Protein AF-A0A950MDH4-F1 (afdb_monomer_lite)

Sequence (139 aa):
MAALRAEAVTVPALELERLRNRQVLFFLDTISQYVDRQPELRDLPLHDDVAVMAQEFGIAPSDALGALRMALTGRADGPPLELLFPLLGHDRIMMRIGAINSHILHGRGLEPITYGPGGVPFETIGSTRPETAEPDEKP

pLDDT: mean 81.47, std 15.86, range [43.22, 97.44]

Foldseek 3Di:
DVVLVVVAADAPPLVLLLCLDPLSLVLLVVVLVVQVPDPALAPDPCLVVQCVSSVVSQFHSLVSQQSLCCLLHNDSDDDHVNVSDRVCDNSNSNVSSVVSSCCSVVVPPDDNDQADPPRHGRHHGDHDDPPPPDPPDDD

Radius of gyration: 16.61 Å; chains: 1; bounding box: 48×54×44 Å

Structure (mmCIF, N/CA/C/O backbone):
data_AF-A0A950MDH4-F1
#
_entry.id   AF-A0A950MDH4-F1
#
loop_
_atom_site.group_PDB
_atom_site.id
_atom_site.type_symbol
_atom_site.label_atom_id
_atom_site.label_alt_id
_atom_site.label_comp_id
_atom_site.label_asym_id
_atom_site.label_entity_id
_atom_site.label_seq_id
_atom_site.pdbx_PDB_ins_code
_atom_site.Cartn_x
_atom_site.Cartn_y
_atom_site.Cartn_z
_atom_site.occupancy
_atom_site.B_iso_or_equiv
_atom_site.auth_seq_id
_atom_site.auth_comp_id
_atom_site.auth_asym_id
_atom_site.auth_atom_id
_atom_site.pdbx_PDB_model_num
ATOM 1 N N . MET A 1 1 ? -3.797 -19.536 9.495 1.00 53.28 1 MET A N 1
ATOM 2 C CA . MET A 1 1 ? -2.696 -19.201 8.556 1.00 53.28 1 MET A CA 1
ATOM 3 C C . MET A 1 1 ? -2.951 -19.615 7.104 1.00 53.28 1 MET A C 1
ATOM 5 O O . MET A 1 1 ? -2.730 -18.781 6.240 1.00 53.28 1 MET A O 1
ATOM 9 N N . ALA A 1 2 ? -3.396 -20.843 6.792 1.00 57.94 2 ALA A N 1
ATOM 10 C CA . ALA A 1 2 ? -3.588 -21.267 5.391 1.00 57.94 2 ALA A CA 1
ATOM 11 C C . ALA A 1 2 ? -4.635 -20.430 4.619 1.00 57.94 2 ALA A C 1
ATOM 13 O O . ALA A 1 2 ? -4.390 -20.077 3.472 1.00 57.94 2 ALA A O 1
ATOM 14 N N . ALA A 1 3 ? -5.741 -20.042 5.269 1.00 61.91 3 ALA A N 1
ATOM 15 C CA . ALA A 1 3 ? -6.775 -19.193 4.666 1.00 61.91 3 ALA A CA 1
ATOM 16 C C . ALA A 1 3 ? -6.264 -17.782 4.310 1.00 61.91 3 ALA A C 1
ATOM 18 O O . ALA A 1 3 ? -6.486 -17.318 3.202 1.00 61.91 3 ALA A O 1
ATOM 19 N N . LEU A 1 4 ? -5.487 -17.149 5.198 1.00 59.88 4 LEU A N 1
ATOM 20 C CA . LEU A 1 4 ? -4.887 -15.829 4.949 1.00 59.88 4 LEU A CA 1
ATOM 21 C C . LEU A 1 4 ? -3.903 -15.847 3.771 1.00 59.88 4 LEU A C 1
ATOM 23 O O . LEU A 1 4 ? -3.869 -14.911 2.985 1.00 59.88 4 LEU A O 1
ATOM 27 N N . ARG A 1 5 ? -3.133 -16.929 3.593 1.00 60.38 5 ARG A N 1
ATOM 28 C CA . ARG A 1 5 ? -2.238 -17.062 2.429 1.00 60.38 5 ARG A CA 1
ATOM 29 C C . ARG A 1 5 ? -2.996 -17.185 1.107 1.00 60.38 5 ARG A C 1
ATOM 31 O O . ARG A 1 5 ? -2.481 -16.739 0.091 1.00 60.38 5 ARG A O 1
ATOM 38 N N . ALA A 1 6 ? -4.197 -17.763 1.112 1.00 60.69 6 ALA A N 1
ATOM 39 C CA . ALA A 1 6 ? -5.048 -17.815 -0.078 1.00 60.69 6 ALA A CA 1
ATOM 40 C C . ALA A 1 6 ? -5.611 -16.432 -0.461 1.00 60.69 6 ALA A C 1
ATOM 42 O O . ALA A 1 6 ? -6.007 -16.225 -1.601 1.00 60.69 6 ALA A O 1
ATOM 43 N N . GLU A 1 7 ? -5.605 -15.476 0.472 1.00 65.50 7 GLU A N 1
ATOM 44 C CA . GLU A 1 7 ? -5.995 -14.079 0.249 1.00 65.50 7 GLU A CA 1
ATOM 45 C C . GLU A 1 7 ? -4.802 -13.171 -0.101 1.00 65.50 7 GLU A C 1
ATOM 47 O O . GLU A 1 7 ? -4.940 -11.935 -0.122 1.00 65.50 7 GLU A O 1
ATOM 52 N N . ALA A 1 8 ? -3.630 -13.771 -0.344 1.00 69.38 8 ALA A N 1
ATOM 53 C CA . ALA A 1 8 ? -2.458 -13.061 -0.820 1.00 69.38 8 ALA A CA 1
ATOM 54 C C . ALA A 1 8 ? -2.792 -12.354 -2.132 1.00 69.38 8 ALA A C 1
ATOM 56 O O . ALA A 1 8 ? -3.405 -12.909 -3.047 1.00 69.38 8 ALA A O 1
ATOM 57 N N . VAL A 1 9 ? -2.394 -11.092 -2.204 1.00 80.56 9 VAL A N 1
ATOM 58 C CA . VAL A 1 9 ? -2.601 -10.295 -3.399 1.00 80.56 9 VAL A CA 1
ATOM 59 C C . VAL A 1 9 ? -1.622 -10.746 -4.479 1.00 80.56 9 VAL A C 1
ATOM 61 O O . VAL A 1 9 ? -0.439 -10.947 -4.214 1.00 80.56 9 VAL A O 1
ATOM 64 N N . THR A 1 10 ? -2.115 -10.925 -5.702 1.00 80.50 10 THR A N 1
ATOM 65 C CA . THR A 1 10 ? -1.246 -11.157 -6.859 1.00 80.50 10 THR A CA 1
ATOM 66 C C . THR A 1 10 ? -0.948 -9.810 -7.496 1.00 80.50 10 THR A C 1
ATOM 68 O O . THR A 1 10 ? -1.864 -9.136 -7.962 1.00 80.50 10 THR A O 1
ATOM 71 N N . VAL A 1 11 ? 0.324 -9.415 -7.498 1.00 80.94 11 VAL A N 1
ATOM 72 C CA . VAL A 1 11 ? 0.781 -8.171 -8.126 1.00 80.94 11 VAL A CA 1
ATOM 73 C C . VAL A 1 11 ? 1.398 -8.499 -9.486 1.00 80.94 11 VAL A C 1
ATOM 75 O O . VAL A 1 11 ? 2.219 -9.417 -9.5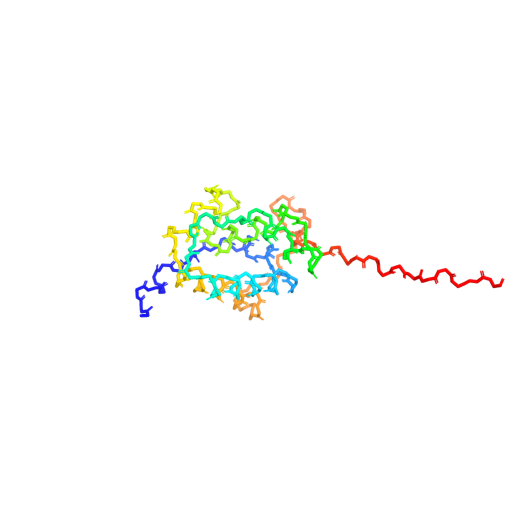61 1.00 80.94 11 VAL A O 1
ATOM 78 N N . PRO A 1 12 ? 1.026 -7.791 -10.569 1.00 82.00 12 PRO A N 1
ATOM 79 C CA . PRO A 1 12 ? 1.678 -7.960 -11.864 1.00 82.00 12 PRO A CA 1
ATOM 80 C C . PRO A 1 12 ? 3.193 -7.751 -11.753 1.00 82.00 12 PRO A C 1
ATOM 82 O O . PRO A 1 12 ? 3.637 -6.826 -11.079 1.00 82.00 12 PRO A O 1
ATOM 85 N N . ALA A 1 13 ? 3.992 -8.569 -12.445 1.00 78.94 13 ALA A N 1
ATOM 86 C CA . ALA A 1 13 ? 5.456 -8.533 -12.329 1.00 78.94 13 ALA A CA 1
ATOM 87 C C . ALA A 1 13 ? 6.055 -7.146 -12.623 1.00 78.94 13 ALA A C 1
ATOM 89 O O . ALA A 1 13 ? 6.960 -6.706 -11.924 1.00 78.94 13 ALA A O 1
ATOM 90 N N . LEU A 1 14 ? 5.504 -6.440 -13.616 1.00 78.25 14 LEU A N 1
ATOM 91 C CA . LEU A 1 14 ? 5.930 -5.085 -13.960 1.00 78.25 14 LEU A CA 1
ATOM 92 C C . LEU A 1 14 ? 5.679 -4.105 -12.806 1.00 78.25 14 LEU A C 1
ATOM 94 O O . LEU A 1 14 ? 6.550 -3.328 -12.445 1.00 78.25 14 LEU A O 1
ATOM 98 N N . GLU A 1 15 ? 4.506 -4.174 -12.185 1.00 82.06 15 GLU A N 1
ATOM 99 C CA . GLU A 1 15 ? 4.157 -3.304 -11.061 1.00 82.06 15 GLU A CA 1
ATOM 100 C C . GLU A 1 15 ? 4.974 -3.638 -9.814 1.00 82.06 15 GLU A C 1
ATOM 102 O O . GLU A 1 15 ? 5.405 -2.742 -9.095 1.00 82.06 15 GLU A O 1
ATOM 107 N N . LEU A 1 16 ? 5.273 -4.919 -9.595 1.00 81.06 16 LEU A N 1
ATOM 108 C CA . LEU A 1 16 ? 6.175 -5.336 -8.529 1.00 81.06 16 LEU A CA 1
ATOM 109 C C . LEU A 1 16 ? 7.595 -4.787 -8.740 1.00 81.06 16 LEU A C 1
ATOM 111 O O . LEU A 1 16 ? 8.228 -4.358 -7.778 1.00 81.06 16 LEU A O 1
ATOM 115 N N . GLU A 1 17 ? 8.069 -4.738 -9.987 1.00 81.25 17 GLU A N 1
ATOM 116 C CA . GLU A 1 17 ? 9.354 -4.119 -10.318 1.00 81.25 17 GLU A CA 1
ATOM 117 C C . GLU A 1 17 ? 9.328 -2.599 -10.075 1.00 81.25 17 GLU A C 1
ATOM 119 O O . GLU A 1 17 ? 10.314 -2.063 -9.578 1.00 81.25 17 GLU A O 1
ATOM 124 N N . ARG A 1 18 ? 8.203 -1.892 -10.298 1.00 82.31 18 ARG A N 1
ATOM 125 C CA . ARG A 1 18 ? 8.098 -0.452 -9.947 1.00 82.31 18 ARG A CA 1
ATOM 126 C C . ARG A 1 18 ? 8.331 -0.196 -8.460 1.00 82.31 18 ARG A C 1
ATOM 128 O O . ARG A 1 18 ? 8.901 0.834 -8.097 1.00 82.31 18 ARG A O 1
ATOM 135 N N . LEU A 1 19 ? 7.880 -1.125 -7.614 1.00 84.00 19 LEU A N 1
ATOM 136 C CA . LEU A 1 19 ? 8.025 -1.067 -6.159 1.00 84.00 19 LEU A CA 1
ATOM 137 C C . LEU A 1 19 ? 9.418 -1.485 -5.675 1.00 84.00 19 LEU A C 1
ATOM 139 O O . LEU A 1 19 ? 9.695 -1.358 -4.483 1.00 84.00 19 LEU A O 1
ATOM 143 N N . ARG A 1 20 ? 10.293 -1.994 -6.556 1.00 83.94 20 ARG A N 1
ATOM 144 C CA . ARG A 1 20 ? 11.618 -2.532 -6.217 1.00 83.94 20 ARG A CA 1
ATOM 145 C C . ARG A 1 20 ? 12.621 -1.419 -5.905 1.00 83.94 20 ARG A C 1
ATOM 147 O O . ARG A 1 20 ? 13.636 -1.233 -6.568 1.00 83.94 20 ARG A O 1
ATOM 154 N N . ASN A 1 21 ? 12.332 -0.685 -4.844 1.00 84.81 21 ASN A N 1
ATOM 155 C CA . ASN A 1 21 ? 13.101 0.435 -4.349 1.00 84.81 21 ASN A CA 1
ATOM 156 C C . ASN A 1 21 ? 13.189 0.328 -2.813 1.00 84.81 21 ASN A C 1
ATOM 158 O O . ASN A 1 21 ? 12.218 -0.003 -2.129 1.00 84.81 21 ASN A O 1
ATOM 162 N N . ARG A 1 22 ? 14.377 0.587 -2.254 1.00 87.25 22 ARG A N 1
ATOM 163 C CA . ARG A 1 22 ? 14.633 0.434 -0.814 1.00 87.25 22 ARG A CA 1
ATOM 164 C C . ARG A 1 22 ? 13.842 1.434 0.037 1.00 87.25 22 ARG A C 1
ATOM 166 O O . ARG A 1 22 ? 13.435 1.093 1.142 1.00 87.25 22 ARG A O 1
ATOM 173 N N . GLN A 1 23 ? 13.618 2.643 -0.460 1.00 90.69 23 GLN A N 1
ATOM 174 C CA . GLN A 1 23 ? 12.783 3.653 0.179 1.00 90.69 23 GLN A CA 1
ATOM 175 C C . GLN A 1 23 ? 11.324 3.201 0.230 1.00 90.69 23 GLN A C 1
ATOM 177 O O . GLN A 1 23 ? 10.700 3.322 1.278 1.00 90.69 23 GLN A O 1
ATOM 182 N N . VAL A 1 24 ? 10.807 2.600 -0.849 1.00 91.50 24 VAL A N 1
ATOM 183 C CA . VAL A 1 24 ? 9.444 2.037 -0.873 1.00 91.50 24 VAL A CA 1
ATOM 184 C C . VAL A 1 24 ? 9.297 0.913 0.152 1.00 91.50 24 VAL A C 1
ATOM 186 O O . VAL A 1 24 ? 8.305 0.875 0.873 1.00 91.50 24 VAL A O 1
ATOM 189 N N . LEU A 1 25 ? 10.301 0.043 0.281 1.00 92.25 25 LEU A N 1
ATOM 190 C CA . LEU A 1 25 ? 10.321 -0.991 1.317 1.00 92.25 25 LEU A CA 1
ATOM 191 C C . LEU A 1 25 ? 10.213 -0.400 2.727 1.00 92.25 25 LEU A C 1
ATOM 193 O O . LEU A 1 25 ? 9.394 -0.865 3.519 1.00 92.25 25 LEU A O 1
ATOM 197 N N . PHE A 1 26 ? 11.028 0.608 3.053 1.00 92.56 26 PHE A N 1
ATOM 198 C CA . PHE A 1 26 ? 10.994 1.221 4.384 1.00 92.56 26 PHE A CA 1
ATOM 199 C C . PHE A 1 26 ? 9.693 1.973 4.639 1.00 92.56 26 PHE A C 1
ATOM 201 O O . PHE A 1 26 ? 9.121 1.840 5.714 1.00 92.56 26 PHE A O 1
ATOM 208 N N . PHE A 1 27 ? 9.181 2.675 3.632 1.00 96.31 27 PHE A N 1
ATOM 209 C CA . PHE A 1 27 ? 7.874 3.312 3.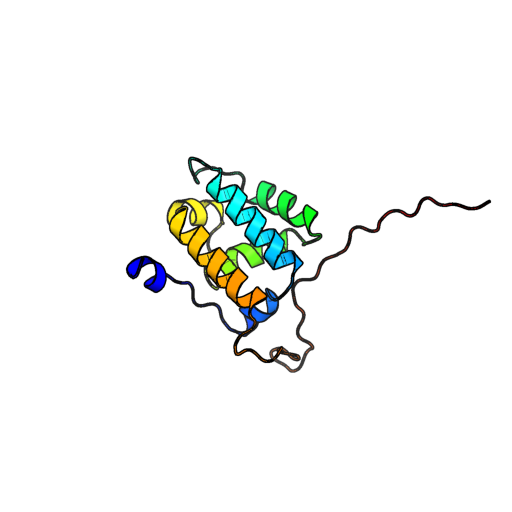696 1.00 96.31 27 PHE A CA 1
ATOM 210 C C . PHE A 1 27 ? 6.762 2.301 4.014 1.00 96.31 27 PHE A C 1
ATOM 212 O O . PHE A 1 27 ? 5.983 2.512 4.940 1.00 96.31 27 PHE A O 1
ATOM 219 N N . LEU A 1 28 ? 6.710 1.171 3.305 1.00 96.00 28 LEU A N 1
ATOM 220 C CA . LEU A 1 28 ? 5.712 0.129 3.552 1.00 96.00 28 LEU A CA 1
ATOM 221 C C . LEU A 1 28 ? 5.866 -0.516 4.943 1.00 96.00 28 LEU A C 1
ATOM 223 O O . LEU A 1 28 ? 4.866 -0.856 5.583 1.00 96.00 28 LEU A O 1
ATOM 227 N N . ASP A 1 29 ? 7.094 -0.658 5.444 1.00 95.38 29 ASP A N 1
ATOM 228 C CA . ASP A 1 29 ? 7.331 -1.097 6.824 1.00 95.38 29 ASP A CA 1
ATOM 229 C C . ASP A 1 29 ? 6.781 -0.088 7.847 1.00 95.38 29 ASP A C 1
ATOM 231 O O . ASP A 1 29 ? 6.046 -0.475 8.757 1.00 95.38 29 ASP A O 1
ATOM 235 N N . THR A 1 30 ? 7.018 1.213 7.645 1.00 97.38 30 THR A N 1
ATOM 236 C CA . THR A 1 30 ? 6.439 2.280 8.478 1.00 97.38 30 THR A CA 1
ATOM 237 C C . THR A 1 30 ? 4.910 2.248 8.463 1.00 97.38 30 THR A C 1
ATOM 239 O O . THR A 1 30 ? 4.294 2.344 9.524 1.00 97.38 30 THR A O 1
ATOM 242 N N . ILE A 1 31 ? 4.279 2.024 7.303 1.00 97.44 31 ILE A N 1
ATOM 243 C CA . ILE A 1 31 ? 2.819 1.850 7.216 1.00 97.44 31 ILE A CA 1
ATOM 244 C C . ILE A 1 31 ? 2.350 0.642 8.032 1.00 97.44 31 ILE A C 1
ATOM 246 O O . ILE A 1 31 ? 1.338 0.726 8.726 1.00 97.44 31 ILE A O 1
ATOM 250 N N . SER A 1 32 ? 3.080 -0.473 7.984 1.00 95.81 32 SER A N 1
ATOM 251 C CA . SER A 1 32 ? 2.743 -1.667 8.771 1.00 95.81 32 SER A CA 1
ATOM 252 C C . SER A 1 32 ? 2.780 -1.364 10.268 1.00 95.81 32 SER A C 1
ATOM 254 O O . SER A 1 32 ? 1.853 -1.704 10.997 1.00 95.81 32 SER A O 1
ATOM 256 N N . GLN A 1 33 ? 3.809 -0.646 10.724 1.00 96.38 33 GLN A N 1
ATOM 257 C CA . GLN A 1 33 ? 3.909 -0.204 12.114 1.00 96.38 33 GLN A CA 1
ATOM 258 C C . GLN A 1 33 ? 2.814 0.800 12.497 1.00 96.38 33 GLN A C 1
ATOM 260 O O . GLN A 1 33 ? 2.335 0.781 13.628 1.00 96.38 33 GLN A O 1
ATOM 265 N N . TYR A 1 34 ? 2.424 1.691 11.582 1.00 96.81 34 TYR A N 1
ATOM 266 C CA . TYR A 1 34 ? 1.310 2.611 11.793 1.00 96.81 34 TYR A CA 1
ATOM 267 C C . TYR A 1 34 ? 0.011 1.832 12.008 1.00 96.81 34 TYR A C 1
ATOM 269 O O . TYR A 1 34 ? -0.637 2.025 13.030 1.00 96.81 34 TYR A O 1
ATOM 277 N N . VAL A 1 35 ? -0.318 0.900 11.110 1.00 96.38 35 VAL A N 1
ATOM 278 C CA . VAL A 1 35 ? -1.526 0.061 11.188 1.00 96.38 35 VAL A CA 1
ATOM 279 C C . VAL A 1 35 ? -1.559 -0.759 12.477 1.00 96.38 35 VAL A C 1
ATOM 281 O O . VAL A 1 35 ? -2.583 -0.770 13.153 1.00 96.38 35 VAL A O 1
ATOM 284 N N . ASP A 1 36 ? -0.445 -1.388 12.853 1.00 95.38 36 ASP A N 1
ATOM 285 C CA . ASP A 1 36 ? -0.331 -2.204 14.073 1.00 95.38 36 ASP A CA 1
ATOM 286 C C . ASP A 1 36 ? -0.605 -1.404 15.361 1.00 95.38 36 ASP A C 1
ATOM 288 O O . ASP A 1 36 ? -1.146 -1.931 16.332 1.00 95.38 36 ASP A O 1
ATOM 292 N N . ARG A 1 37 ? -0.293 -0.101 15.363 1.00 96.38 37 ARG A N 1
ATOM 293 C CA . ARG A 1 37 ? -0.549 0.798 16.502 1.00 96.38 37 ARG A CA 1
ATOM 294 C C . ARG A 1 37 ? -1.988 1.303 16.575 1.00 96.38 37 ARG A C 1
ATOM 296 O O . ARG A 1 37 ? -2.367 1.846 17.614 1.00 96.38 37 ARG A O 1
ATOM 303 N N . GLN A 1 38 ? -2.779 1.164 15.512 1.00 95.12 38 GLN A N 1
ATOM 304 C CA . GLN A 1 38 ? -4.150 1.663 15.507 1.00 95.12 38 GLN A CA 1
ATOM 305 C C . GLN A 1 38 ? -5.102 0.648 16.149 1.00 95.12 38 GLN A C 1
ATOM 307 O O . GLN A 1 38 ? -5.195 -0.481 15.667 1.00 95.12 38 GLN A O 1
ATOM 312 N N . PRO A 1 39 ? -5.874 1.024 17.184 1.00 92.88 39 PRO A N 1
ATOM 313 C CA . PRO A 1 39 ? -6.901 0.143 17.740 1.00 92.88 39 PRO A CA 1
ATOM 314 C C . PRO A 1 39 ? -8.082 -0.057 16.775 1.00 92.88 39 PRO A C 1
ATOM 316 O O . PRO A 1 39 ? -8.781 -1.064 16.850 1.00 92.88 39 PRO A O 1
ATOM 319 N N . GLU A 1 40 ? -8.302 0.891 15.861 1.00 94.81 40 GLU A N 1
ATOM 320 C CA . GLU A 1 40 ? -9.353 0.862 14.850 1.00 94.81 40 GLU A CA 1
ATOM 321 C C . GLU A 1 40 ? -8.854 1.500 13.548 1.00 94.81 40 GLU A C 1
ATOM 323 O O . GLU A 1 40 ? -8.101 2.467 13.569 1.00 94.81 40 GLU A O 1
ATOM 328 N N . LEU A 1 41 ? -9.279 0.950 12.407 1.00 95.50 41 LEU A N 1
ATOM 329 C CA . LEU A 1 41 ? -8.860 1.407 11.077 1.00 95.50 41 LEU A CA 1
ATOM 330 C C . LEU A 1 41 ? -9.860 2.338 10.383 1.00 95.50 41 LEU A C 1
ATOM 332 O O . LEU A 1 41 ? -9.655 2.702 9.226 1.00 95.50 41 LEU A O 1
ATOM 336 N N . ARG A 1 42 ? -10.965 2.679 11.053 1.00 94.75 42 ARG A N 1
ATOM 337 C CA . ARG A 1 42 ? -11.985 3.598 10.536 1.00 94.75 42 ARG A CA 1
ATOM 338 C C . ARG A 1 42 ? -11.577 5.043 10.788 1.00 94.75 42 ARG A C 1
ATOM 340 O O . ARG A 1 42 ? -10.927 5.332 11.785 1.00 94.75 42 ARG A O 1
ATOM 347 N N . ASP A 1 43 ? -11.979 5.917 9.868 1.00 93.75 43 ASP A N 1
ATOM 348 C CA . ASP A 1 43 ? -11.832 7.376 9.966 1.00 93.75 43 ASP A CA 1
ATOM 349 C C . ASP A 1 43 ? -10.387 7.871 10.174 1.00 93.75 43 ASP A C 1
ATOM 351 O O . ASP A 1 43 ? -10.157 8.989 10.634 1.00 93.75 43 ASP A O 1
ATOM 355 N N . LEU A 1 44 ? -9.401 7.050 9.799 1.00 93.88 44 LEU A N 1
ATOM 356 C CA . LEU A 1 44 ? -7.997 7.441 9.793 1.00 93.88 44 LEU A CA 1
ATOM 357 C C . LEU A 1 44 ? -7.751 8.491 8.693 1.00 93.88 44 LEU A C 1
ATOM 359 O O . LEU A 1 44 ? -8.241 8.307 7.571 1.00 93.88 44 LEU A O 1
ATOM 363 N N . PRO A 1 45 ? -6.963 9.551 8.952 1.00 94.50 45 PRO A N 1
ATOM 364 C CA . PRO A 1 45 ? -6.628 10.572 7.960 1.00 94.50 45 PRO A CA 1
ATOM 365 C C . PRO A 1 45 ? -5.531 10.066 7.007 1.00 94.50 45 PRO A C 1
ATOM 367 O O . PRO A 1 45 ? -4.461 10.657 6.875 1.00 94.50 45 PRO A O 1
ATOM 370 N N . LEU A 1 46 ? -5.790 8.933 6.345 1.00 94.00 46 LEU A N 1
ATOM 371 C CA . LEU A 1 46 ? -4.783 8.157 5.618 1.00 94.00 46 LEU A CA 1
ATOM 372 C C . LEU A 1 46 ? -4.091 8.961 4.528 1.00 94.00 46 LEU A C 1
ATOM 374 O O . LEU A 1 46 ? -2.893 8.793 4.343 1.00 94.00 46 LEU A O 1
ATOM 378 N N . HIS A 1 47 ? -4.810 9.825 3.816 1.00 92.19 47 HIS A N 1
ATOM 379 C CA . HIS A 1 47 ? -4.201 10.668 2.795 1.00 92.19 47 HIS A CA 1
ATOM 380 C C . HIS A 1 47 ? -3.061 11.538 3.355 1.00 92.19 47 HIS A C 1
ATOM 382 O O . HIS A 1 47 ? -1.975 11.580 2.774 1.00 92.19 47 HIS A O 1
ATOM 388 N N . ASP A 1 48 ? -3.288 12.185 4.499 1.00 93.50 48 ASP A N 1
ATOM 389 C CA . ASP A 1 48 ? -2.321 13.096 5.115 1.00 93.50 48 ASP A CA 1
ATOM 390 C C . ASP A 1 48 ? -1.217 12.318 5.837 1.00 93.50 48 ASP A C 1
ATOM 392 O O . ASP A 1 48 ? -0.032 12.581 5.626 1.00 93.50 48 ASP A O 1
ATOM 396 N N . ASP A 1 49 ? -1.592 11.298 6.610 1.00 95.81 49 ASP A N 1
ATOM 397 C CA . ASP A 1 49 ? -0.649 10.456 7.348 1.00 95.81 49 ASP A CA 1
ATOM 398 C C . ASP A 1 49 ? 0.324 9.739 6.399 1.00 95.81 49 ASP A C 1
ATOM 400 O O . ASP A 1 49 ? 1.537 9.733 6.623 1.00 95.81 49 ASP A O 1
ATOM 404 N N . VAL A 1 50 ? -0.182 9.172 5.296 1.00 95.38 50 VAL A N 1
ATOM 405 C CA . VAL A 1 50 ? 0.651 8.526 4.269 1.00 95.38 50 VAL A CA 1
ATOM 406 C C . VAL A 1 50 ? 1.584 9.535 3.611 1.00 95.38 50 VAL A C 1
ATOM 408 O O . VAL A 1 50 ? 2.755 9.221 3.404 1.00 95.38 50 VAL A O 1
ATOM 411 N N . ALA A 1 51 ? 1.099 10.739 3.298 1.00 93.81 51 ALA A N 1
ATOM 412 C CA . ALA A 1 51 ? 1.928 11.777 2.698 1.00 93.81 51 ALA A CA 1
ATOM 413 C C . ALA A 1 51 ? 3.072 12.206 3.630 1.00 93.81 51 ALA A C 1
ATOM 415 O O . ALA A 1 51 ? 4.201 12.358 3.166 1.00 93.81 51 ALA A O 1
ATOM 416 N N . VAL A 1 52 ? 2.810 12.352 4.932 1.00 95.50 52 VAL A N 1
ATOM 417 C CA . VAL A 1 52 ? 3.838 12.676 5.934 1.00 95.50 52 VAL A CA 1
ATOM 418 C C . VAL A 1 52 ? 4.866 11.549 6.043 1.00 95.50 52 VAL A C 1
ATOM 420 O O . VAL A 1 52 ? 6.062 11.804 5.926 1.00 95.50 52 VAL A O 1
ATOM 423 N N . MET A 1 53 ? 4.422 10.295 6.173 1.00 95.81 53 MET A N 1
ATOM 424 C CA . MET A 1 53 ? 5.327 9.139 6.241 1.00 95.81 53 MET A CA 1
ATOM 425 C C . MET A 1 53 ? 6.173 8.982 4.967 1.00 95.81 53 MET A C 1
ATOM 427 O O . MET A 1 53 ? 7.336 8.597 5.035 1.00 95.81 53 MET A O 1
ATOM 431 N N . ALA A 1 54 ? 5.620 9.297 3.794 1.00 94.12 54 ALA A N 1
ATOM 432 C CA . ALA A 1 54 ? 6.337 9.236 2.521 1.00 94.12 54 ALA A CA 1
ATOM 433 C C . ALA A 1 54 ? 7.491 10.247 2.428 1.00 94.12 54 ALA A C 1
ATOM 435 O O . ALA A 1 54 ? 8.544 9.940 1.856 1.00 94.12 54 ALA A O 1
ATOM 436 N N . GLN A 1 55 ? 7.314 11.436 3.014 1.00 92.81 55 GLN A N 1
ATOM 437 C CA . GLN A 1 55 ? 8.329 12.492 3.014 1.00 92.81 55 GLN A CA 1
ATOM 438 C C . GLN A 1 55 ? 9.605 12.069 3.745 1.00 92.81 55 GLN A C 1
ATOM 440 O O . GLN A 1 55 ? 10.694 12.416 3.290 1.00 92.81 55 GLN A O 1
ATOM 445 N N . GLU A 1 56 ? 9.498 11.260 4.805 1.00 92.69 56 GLU A N 1
ATOM 446 C CA . GLU A 1 56 ? 10.657 10.725 5.541 1.00 92.69 56 GLU A CA 1
ATOM 447 C C . GLU A 1 56 ? 11.621 9.937 4.637 1.00 92.69 56 GLU A C 1
ATOM 449 O O . GLU A 1 56 ? 12.822 9.866 4.899 1.00 92.69 56 GLU A O 1
ATOM 454 N N . PHE A 1 57 ? 11.107 9.384 3.534 1.00 91.75 57 PHE A N 1
ATOM 455 C CA . PHE A 1 57 ? 11.861 8.584 2.570 1.00 91.75 57 PHE A CA 1
ATOM 456 C C . PHE A 1 57 ? 12.064 9.292 1.220 1.00 91.75 57 PHE A C 1
ATOM 458 O O . PHE A 1 57 ? 12.609 8.702 0.281 1.00 91.75 57 PHE A O 1
ATOM 465 N N . GLY A 1 58 ? 11.642 10.556 1.107 1.00 90.88 58 GLY A N 1
ATOM 466 C CA . GLY A 1 58 ? 11.728 11.335 -0.128 1.00 90.88 58 GLY A CA 1
ATOM 467 C C . GLY A 1 58 ? 10.854 10.792 -1.262 1.00 90.88 58 GLY A C 1
ATOM 468 O O . GLY A 1 58 ? 11.218 10.951 -2.426 1.00 90.88 58 GLY A O 1
ATOM 469 N N . ILE A 1 59 ? 9.751 10.109 -0.937 1.00 92.88 59 ILE A N 1
ATOM 470 C CA . ILE A 1 59 ? 8.790 9.573 -1.911 1.00 92.88 59 ILE A CA 1
ATOM 471 C C . ILE A 1 59 ? 7.696 10.619 -2.138 1.00 92.88 59 ILE A C 1
ATOM 473 O O . ILE A 1 59 ? 7.151 11.174 -1.181 1.00 92.88 59 ILE A O 1
ATOM 477 N N . ALA A 1 60 ? 7.347 10.881 -3.399 1.00 92.69 60 ALA A N 1
ATOM 478 C CA . ALA A 1 60 ? 6.247 11.783 -3.718 1.00 92.69 60 ALA A CA 1
ATOM 479 C C . ALA A 1 60 ? 4.918 11.241 -3.145 1.00 92.69 60 ALA A C 1
ATOM 481 O O . ALA A 1 60 ? 4.654 10.042 -3.264 1.00 92.69 60 ALA A O 1
ATOM 482 N N . PRO A 1 61 ? 4.033 12.084 -2.578 1.00 91.94 61 PRO A N 1
ATOM 483 C CA . PRO A 1 61 ? 2.777 11.614 -1.985 1.00 91.94 61 PRO A CA 1
ATOM 484 C C . PRO A 1 61 ? 1.912 10.775 -2.937 1.00 91.94 61 PRO A C 1
ATOM 486 O O . PRO A 1 61 ? 1.345 9.762 -2.533 1.00 91.94 61 PRO A O 1
ATOM 489 N N . SER A 1 62 ? 1.855 11.146 -4.221 1.00 90.31 62 SER A N 1
ATOM 490 C CA . SER A 1 62 ? 1.143 10.379 -5.251 1.00 90.31 62 SER A CA 1
ATOM 491 C C . SER A 1 62 ? 1.710 8.970 -5.432 1.00 90.31 62 SER A C 1
ATOM 493 O O . SER A 1 62 ? 0.945 8.009 -5.534 1.00 90.31 62 SER A O 1
ATOM 495 N N . ASP A 1 63 ? 3.036 8.839 -5.419 1.00 91.50 63 ASP A N 1
ATOM 496 C CA . ASP A 1 63 ? 3.727 7.560 -5.581 1.00 91.50 63 ASP A CA 1
ATOM 497 C C . ASP A 1 63 ? 3.576 6.695 -4.332 1.00 91.50 63 ASP A C 1
ATOM 499 O O . ASP A 1 63 ? 3.402 5.486 -4.442 1.00 91.50 63 ASP A O 1
ATOM 503 N N . ALA A 1 64 ? 3.566 7.303 -3.145 1.00 93.44 64 ALA A N 1
ATOM 504 C CA . ALA A 1 64 ? 3.333 6.608 -1.884 1.00 93.44 64 ALA A CA 1
ATOM 505 C C . ALA A 1 64 ? 1.914 6.030 -1.792 1.00 93.44 64 ALA A C 1
ATOM 507 O O . ALA A 1 64 ? 1.736 4.854 -1.462 1.00 93.44 64 ALA A O 1
ATOM 508 N N . LEU A 1 65 ? 0.900 6.823 -2.151 1.00 92.88 65 LEU A N 1
ATOM 509 C CA . LEU A 1 65 ? -0.490 6.364 -2.228 1.00 92.88 65 LEU A CA 1
ATOM 510 C C . LEU A 1 65 ? -0.649 5.252 -3.275 1.00 92.88 65 LEU A C 1
ATOM 512 O O . LEU A 1 65 ? -1.327 4.253 -3.021 1.00 92.88 65 LEU A O 1
ATOM 516 N N . GLY A 1 66 ? -0.001 5.401 -4.436 1.00 91.38 66 GLY A N 1
ATOM 517 C CA . GLY A 1 66 ? 0.027 4.386 -5.489 1.00 91.38 66 GLY A CA 1
ATOM 518 C C . GLY A 1 66 ? 0.703 3.090 -5.039 1.00 91.38 66 GLY A C 1
ATOM 519 O O . GLY A 1 66 ? 0.139 2.010 -5.212 1.00 91.38 66 GLY A O 1
ATOM 520 N N . ALA A 1 67 ? 1.866 3.187 -4.394 1.00 91.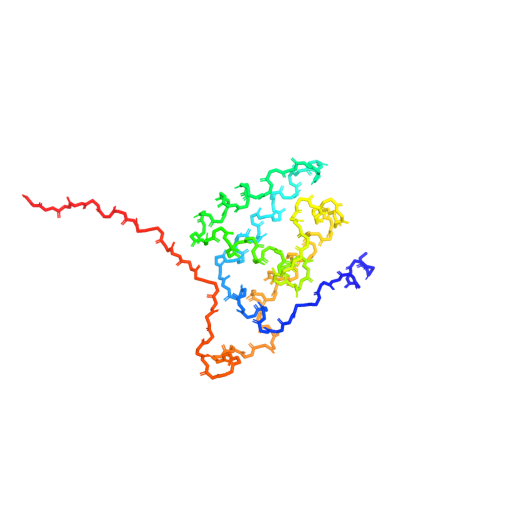94 67 ALA A N 1
ATOM 521 C CA . ALA A 1 67 ? 2.619 2.054 -3.869 1.00 91.94 67 ALA A CA 1
ATOM 522 C C . ALA A 1 67 ? 1.835 1.296 -2.796 1.00 91.94 67 ALA A C 1
ATOM 524 O O . ALA A 1 67 ? 1.748 0.069 -2.844 1.00 91.94 67 ALA A O 1
ATOM 525 N N . LEU A 1 68 ? 1.207 2.020 -1.867 1.00 94.56 68 LEU A N 1
ATOM 526 C CA . LEU A 1 68 ? 0.368 1.421 -0.837 1.00 94.56 68 LEU A CA 1
ATOM 527 C C . LEU A 1 68 ? -0.856 0.729 -1.452 1.00 94.56 68 LEU A C 1
ATOM 529 O O . LEU A 1 68 ? -1.161 -0.412 -1.105 1.00 94.56 68 LEU A O 1
ATOM 533 N N . ARG A 1 69 ? -1.533 1.357 -2.422 1.00 93.50 69 ARG A N 1
ATOM 534 C CA . ARG A 1 69 ? -2.664 0.719 -3.111 1.00 93.50 69 ARG A CA 1
ATOM 535 C C . ARG A 1 69 ? -2.230 -0.532 -3.872 1.00 93.50 69 ARG A C 1
ATOM 537 O O . ARG A 1 69 ? -2.905 -1.561 -3.774 1.00 93.50 69 ARG A O 1
ATOM 544 N N . MET A 1 70 ? -1.098 -0.473 -4.569 1.00 91.69 70 MET A N 1
ATOM 545 C CA . MET A 1 70 ? -0.523 -1.619 -5.267 1.00 91.69 70 MET A CA 1
ATOM 546 C C . MET A 1 70 ? -0.214 -2.755 -4.294 1.00 91.69 70 MET A C 1
ATOM 548 O O . MET A 1 70 ? -0.610 -3.895 -4.533 1.00 91.69 70 MET A O 1
ATOM 552 N N . ALA A 1 71 ? 0.414 -2.444 -3.161 1.00 92.38 71 ALA A N 1
ATOM 553 C CA . ALA A 1 71 ? 0.752 -3.432 -2.148 1.00 92.38 71 ALA A CA 1
ATOM 554 C C . ALA A 1 71 ? -0.487 -4.094 -1.530 1.00 92.38 71 ALA A C 1
ATOM 556 O O . ALA A 1 71 ? -0.458 -5.275 -1.195 1.00 92.38 71 ALA A O 1
ATOM 557 N N . LEU A 1 72 ? -1.594 -3.361 -1.406 1.00 93.25 72 LEU A N 1
ATOM 558 C CA . LEU A 1 72 ? -2.828 -3.873 -0.814 1.00 93.25 72 LEU A CA 1
ATOM 559 C C . LEU A 1 72 ? -3.753 -4.566 -1.815 1.00 93.25 72 LEU A C 1
ATOM 561 O O . LEU A 1 72 ? -4.537 -5.421 -1.407 1.00 93.25 72 LEU A O 1
ATOM 565 N N . THR A 1 73 ? -3.714 -4.206 -3.098 1.00 90.81 73 THR A N 1
ATOM 566 C CA . THR A 1 73 ? -4.744 -4.613 -4.074 1.00 90.81 73 THR A CA 1
ATOM 567 C C . THR A 1 73 ? -4.200 -5.207 -5.370 1.00 90.81 73 THR A C 1
ATOM 569 O O . THR A 1 73 ? -4.964 -5.816 -6.117 1.00 90.81 73 THR A O 1
ATOM 572 N N . GLY A 1 74 ? -2.898 -5.067 -5.637 1.00 89.25 74 GLY A N 1
ATOM 573 C CA . GLY A 1 74 ? -2.268 -5.478 -6.892 1.00 89.25 74 GLY A CA 1
ATOM 574 C C . GLY A 1 74 ? -2.659 -4.597 -8.075 1.00 89.25 74 GLY A C 1
ATOM 575 O O . GLY A 1 74 ? -2.482 -4.997 -9.225 1.00 89.25 74 GLY A O 1
ATOM 576 N N . ARG A 1 75 ? -3.233 -3.418 -7.804 1.00 85.75 75 ARG A N 1
ATOM 577 C CA . ARG A 1 75 ? -3.706 -2.458 -8.802 1.00 85.75 75 ARG A CA 1
ATOM 578 C C . ARG A 1 75 ? -3.247 -1.051 -8.421 1.00 85.75 75 ARG A C 1
ATOM 580 O O . ARG A 1 75 ? -3.273 -0.689 -7.246 1.00 85.75 75 ARG A O 1
ATOM 587 N N . ALA A 1 76 ? -2.854 -0.261 -9.420 1.00 75.75 76 ALA A N 1
ATOM 588 C CA . ALA A 1 76 ? -2.469 1.143 -9.232 1.00 75.75 76 ALA A CA 1
ATOM 589 C C . ALA A 1 76 ? -3.686 2.027 -8.901 1.00 75.75 76 ALA A C 1
ATOM 591 O O . ALA A 1 76 ? -3.591 2.971 -8.112 1.00 75.75 76 ALA A O 1
ATOM 592 N N . ASP A 1 77 ? -4.850 1.635 -9.425 1.00 80.06 77 ASP A N 1
ATOM 593 C CA . ASP A 1 77 ? -6.125 2.325 -9.264 1.00 80.06 77 ASP A CA 1
ATOM 594 C C . ASP A 1 77 ? -7.103 1.477 -8.455 1.00 80.06 77 ASP A C 1
ATOM 596 O O . ASP A 1 77 ? -7.051 0.242 -8.457 1.00 80.06 77 ASP A O 1
ATOM 600 N N . GLY A 1 78 ? -8.043 2.133 -7.784 1.00 80.88 78 GLY A N 1
ATOM 601 C CA . GLY A 1 78 ? -9.039 1.440 -6.986 1.00 80.88 78 GLY A CA 1
ATOM 602 C C . GLY A 1 78 ? -9.719 2.350 -5.973 1.00 80.88 78 GLY A C 1
ATOM 603 O O . GLY A 1 78 ? -9.581 3.572 -6.052 1.00 80.88 78 GLY A O 1
ATOM 604 N N . PRO A 1 79 ? -10.464 1.759 -5.027 1.00 85.06 79 PRO A N 1
ATOM 605 C CA . PRO A 1 79 ? -11.140 2.525 -3.995 1.00 85.06 79 PRO A CA 1
ATOM 606 C C . PRO A 1 79 ? -10.149 3.345 -3.143 1.00 85.06 79 PRO A C 1
ATOM 608 O O . PRO A 1 79 ? -8.959 3.005 -3.059 1.00 85.06 79 PRO A O 1
ATOM 611 N N . PRO A 1 80 ? -10.636 4.429 -2.516 1.00 90.31 80 PRO A N 1
ATOM 612 C CA . PRO A 1 80 ? -9.857 5.230 -1.576 1.00 90.31 80 PRO A CA 1
ATOM 613 C C . PRO A 1 80 ? -9.343 4.373 -0.410 1.00 90.31 80 PRO A C 1
ATOM 615 O O . PRO A 1 80 ? -9.974 3.382 -0.021 1.00 90.31 80 PRO A O 1
ATOM 618 N N . LEU A 1 81 ? -8.175 4.733 0.131 1.00 92.06 81 LEU A N 1
ATOM 619 C CA . LEU A 1 81 ? -7.511 3.950 1.181 1.00 92.06 81 LEU A CA 1
ATOM 620 C C . LEU A 1 81 ? -8.363 3.890 2.454 1.00 92.06 81 LEU A C 1
ATOM 622 O O . LEU A 1 81 ? -8.387 2.864 3.129 1.00 92.06 81 LEU A O 1
ATOM 626 N N . GLU A 1 82 ? -9.131 4.945 2.704 1.00 92.88 82 GLU A N 1
ATOM 627 C CA . GLU A 1 82 ? -10.061 5.126 3.819 1.00 92.88 82 GLU A CA 1
ATOM 628 C C . GLU A 1 82 ? -11.163 4.059 3.824 1.00 92.88 82 GLU A C 1
ATOM 630 O O . GLU A 1 82 ? -11.662 3.678 4.880 1.00 92.88 82 GLU A O 1
ATOM 635 N N . LEU A 1 83 ? -11.516 3.524 2.649 1.00 92.38 83 LEU A N 1
ATOM 636 C CA . LEU A 1 83 ? -12.439 2.394 2.527 1.00 92.38 83 LEU A CA 1
ATOM 637 C C . LEU A 1 83 ? -11.708 1.047 2.540 1.00 92.38 83 LEU A C 1
ATOM 639 O O . LEU A 1 83 ? -12.252 0.052 3.019 1.00 92.38 83 LEU A O 1
ATOM 643 N N . LEU A 1 84 ? -10.482 0.997 2.012 1.00 92.75 84 LEU A N 1
ATOM 644 C CA . LEU A 1 84 ? -9.689 -0.231 1.942 1.00 92.75 84 LEU A CA 1
ATOM 645 C C . LEU A 1 84 ? -9.219 -0.703 3.317 1.00 92.75 84 LEU A C 1
ATOM 647 O O . LEU A 1 84 ? -9.276 -1.900 3.588 1.00 92.75 84 LEU A O 1
ATOM 651 N N . PHE A 1 85 ? -8.766 0.206 4.178 1.00 95.56 85 PHE A N 1
ATOM 652 C CA . PHE A 1 85 ? -8.192 -0.142 5.476 1.00 95.56 85 PHE A CA 1
ATOM 653 C C . PHE A 1 85 ? -9.194 -0.889 6.376 1.00 95.56 85 PHE A C 1
ATOM 655 O O . PHE A 1 85 ? -8.892 -2.017 6.778 1.00 95.56 85 PHE A O 1
ATOM 662 N N . PRO A 1 86 ? -10.417 -0.370 6.613 1.00 95.44 86 PRO A N 1
ATOM 663 C CA . PRO A 1 86 ? -11.441 -1.096 7.365 1.00 95.44 86 PRO A CA 1
ATOM 664 C C . PRO A 1 86 ? -11.870 -2.410 6.705 1.00 95.44 86 PRO A C 1
ATOM 666 O O . PRO A 1 86 ? -12.120 -3.393 7.398 1.00 95.44 86 PRO A O 1
ATOM 669 N N . LEU A 1 87 ? -11.967 -2.439 5.370 1.00 93.19 87 LEU A N 1
ATOM 670 C CA . LEU A 1 87 ? -12.419 -3.617 4.625 1.00 93.19 87 LEU A CA 1
ATOM 671 C C . LEU A 1 87 ? -11.422 -4.777 4.718 1.00 93.19 87 LEU A C 1
ATOM 673 O O . LEU A 1 87 ? -11.811 -5.942 4.828 1.00 93.19 87 LEU A O 1
ATOM 677 N N . LEU A 1 88 ? -10.130 -4.465 4.629 1.00 92.75 88 LEU A N 1
ATOM 678 C CA . LEU A 1 88 ? -9.071 -5.459 4.715 1.00 92.75 88 LEU A CA 1
ATOM 679 C C . LEU A 1 88 ? -8.852 -5.900 6.164 1.00 92.75 88 LEU A C 1
ATOM 681 O O . LEU A 1 88 ? -8.747 -7.104 6.412 1.00 92.75 88 LEU A O 1
ATOM 685 N N . GLY A 1 89 ? -8.843 -4.954 7.103 1.00 94.44 89 GLY A N 1
ATOM 686 C CA . GLY A 1 89 ? -8.468 -5.206 8.490 1.00 94.44 89 GLY A CA 1
ATOM 687 C C . GLY A 1 89 ? -6.956 -5.387 8.661 1.00 94.44 89 GLY A C 1
ATOM 688 O O . GLY A 1 89 ? -6.222 -5.601 7.690 1.00 94.44 89 GLY A O 1
ATOM 689 N N . HIS A 1 90 ? -6.496 -5.330 9.914 1.00 94.81 90 HIS A N 1
ATOM 690 C CA . HIS A 1 90 ? -5.076 -5.410 10.278 1.00 94.81 90 HIS A CA 1
ATOM 691 C C . HIS A 1 90 ? -4.364 -6.602 9.643 1.00 94.81 90 HIS A C 1
ATOM 693 O O . HIS A 1 90 ? -3.412 -6.420 8.889 1.00 94.81 90 HIS A O 1
ATOM 699 N N . ASP A 1 91 ? -4.861 -7.817 9.875 1.00 92.69 91 ASP A N 1
ATOM 700 C CA . ASP A 1 91 ? -4.176 -9.048 9.465 1.00 92.69 91 ASP A CA 1
ATOM 701 C C . ASP A 1 91 ? -3.895 -9.106 7.960 1.00 92.69 91 ASP A C 1
ATOM 703 O O . ASP A 1 91 ? -2.816 -9.525 7.534 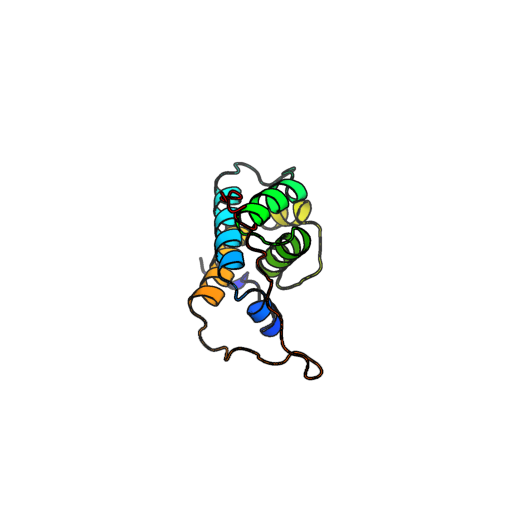1.00 92.69 91 ASP A O 1
ATOM 707 N N . ARG A 1 92 ? -4.857 -8.677 7.133 1.00 93.44 92 ARG A N 1
ATOM 708 C CA . ARG A 1 92 ? -4.697 -8.695 5.674 1.00 93.44 92 ARG A CA 1
ATOM 709 C C . ARG A 1 92 ? -3.724 -7.630 5.206 1.00 93.44 92 ARG A C 1
ATOM 711 O O . ARG A 1 92 ? -2.936 -7.911 4.308 1.00 93.44 92 ARG A O 1
ATOM 718 N N . ILE A 1 93 ? -3.774 -6.437 5.797 1.00 95.12 93 ILE A N 1
ATOM 719 C CA . ILE A 1 93 ? -2.842 -5.351 5.482 1.00 95.12 93 ILE A CA 1
ATOM 720 C C . ILE A 1 93 ? -1.414 -5.789 5.813 1.00 95.12 93 ILE A C 1
ATOM 722 O O . ILE A 1 93 ? -0.557 -5.779 4.930 1.00 95.12 93 ILE A O 1
ATOM 726 N N . MET A 1 94 ? -1.189 -6.280 7.034 1.00 94.38 94 MET A N 1
ATOM 727 C CA . MET A 1 94 ? 0.121 -6.741 7.499 1.00 94.38 94 MET A CA 1
ATOM 728 C C . MET A 1 94 ? 0.657 -7.891 6.642 1.00 94.38 94 MET A C 1
ATOM 730 O O . MET A 1 94 ? 1.812 -7.877 6.217 1.00 94.38 94 MET A O 1
ATOM 734 N N . MET A 1 95 ? -0.187 -8.878 6.326 1.00 93.50 95 MET A N 1
ATOM 735 C CA . MET A 1 95 ? 0.202 -10.005 5.477 1.00 93.50 95 MET A CA 1
ATOM 736 C C . MET A 1 95 ? 0.572 -9.561 4.056 1.00 93.50 95 MET A C 1
ATOM 738 O O . MET A 1 95 ? 1.584 -10.018 3.520 1.00 93.50 95 MET A O 1
ATOM 742 N N . ARG A 1 96 ? -0.213 -8.662 3.449 1.00 94.06 96 ARG A N 1
ATOM 743 C CA . ARG A 1 96 ? 0.022 -8.190 2.077 1.00 94.06 96 ARG A CA 1
ATOM 744 C C . ARG A 1 96 ? 1.260 -7.314 1.981 1.00 94.06 96 ARG A C 1
ATOM 746 O O . ARG A 1 96 ? 2.097 -7.568 1.119 1.00 94.06 96 ARG A O 1
ATOM 753 N N . ILE A 1 97 ? 1.430 -6.361 2.896 1.00 94.44 97 ILE A N 1
ATOM 754 C CA . ILE A 1 97 ? 2.647 -5.548 2.939 1.00 94.44 97 ILE A CA 1
ATOM 755 C C . ILE A 1 97 ? 3.876 -6.433 3.186 1.00 94.44 97 ILE A C 1
ATOM 757 O O . ILE A 1 97 ? 4.866 -6.321 2.464 1.00 94.44 97 ILE A O 1
ATOM 761 N N . GLY A 1 98 ? 3.799 -7.380 4.125 1.00 91.38 98 GLY A N 1
ATOM 762 C CA . GLY A 1 98 ? 4.886 -8.325 4.389 1.00 91.38 98 GLY A CA 1
ATOM 763 C C . GLY A 1 98 ? 5.272 -9.164 3.164 1.00 91.38 98 GLY A C 1
ATOM 764 O O . GLY A 1 98 ? 6.459 -9.391 2.921 1.00 91.38 98 GLY A O 1
ATOM 765 N N . ALA A 1 99 ? 4.297 -9.586 2.351 1.00 88.88 99 ALA A N 1
ATOM 766 C CA . ALA A 1 99 ? 4.563 -10.294 1.100 1.00 88.88 99 ALA A CA 1
ATOM 767 C C . ALA A 1 99 ? 5.328 -9.412 0.099 1.00 88.88 99 ALA A C 1
ATOM 769 O O . ALA A 1 99 ? 6.331 -9.855 -0.461 1.00 88.88 99 ALA A O 1
ATOM 770 N N . ILE A 1 100 ? 4.913 -8.155 -0.077 1.00 89.44 100 ILE A N 1
ATOM 771 C CA . ILE A 1 100 ? 5.581 -7.197 -0.970 1.00 89.44 100 ILE A CA 1
ATOM 772 C C . ILE A 1 100 ? 6.995 -6.882 -0.496 1.00 89.44 100 ILE A C 1
ATOM 774 O O . ILE A 1 100 ? 7.935 -6.993 -1.279 1.00 89.44 100 ILE A O 1
ATOM 778 N N . ASN A 1 101 ? 7.177 -6.588 0.790 1.00 89.75 101 ASN A N 1
ATOM 779 C CA . ASN A 1 101 ? 8.502 -6.346 1.356 1.00 89.75 101 ASN A CA 1
ATOM 780 C C . ASN A 1 101 ? 9.413 -7.566 1.184 1.00 89.75 101 ASN A C 1
ATOM 782 O O . ASN A 1 101 ? 10.575 -7.417 0.810 1.00 89.75 101 ASN A O 1
ATOM 786 N N . SER A 1 102 ? 8.890 -8.782 1.367 1.00 86.44 102 SER A N 1
ATOM 787 C CA . SER A 1 102 ? 9.641 -10.010 1.093 1.00 86.44 102 SER A CA 1
ATOM 788 C C . SER A 1 102 ? 10.054 -10.125 -0.378 1.00 86.44 102 SER A C 1
ATOM 790 O O . SER A 1 102 ? 11.189 -10.514 -0.656 1.00 86.44 102 SER A O 1
ATOM 792 N N . HIS A 1 103 ? 9.181 -9.754 -1.319 1.00 83.69 103 HIS A N 1
ATOM 793 C CA . HIS A 1 103 ? 9.514 -9.723 -2.743 1.00 83.69 103 HIS A CA 1
ATOM 794 C C . HIS A 1 103 ? 10.607 -8.698 -3.062 1.00 83.69 103 HIS A C 1
ATOM 796 O O . HIS A 1 103 ? 11.571 -9.048 -3.745 1.00 83.69 103 HIS A O 1
ATOM 802 N N . ILE A 1 104 ? 10.496 -7.477 -2.529 1.00 83.69 104 ILE A N 1
ATOM 803 C CA . ILE A 1 104 ? 11.493 -6.416 -2.725 1.00 83.69 104 ILE A CA 1
ATOM 804 C C . ILE A 1 104 ? 12.850 -6.836 -2.136 1.00 83.69 104 ILE A C 1
ATOM 806 O O . ILE A 1 104 ? 13.880 -6.654 -2.782 1.00 83.69 104 ILE A O 1
ATOM 810 N N . LEU A 1 105 ? 12.859 -7.442 -0.941 1.00 81.88 105 LEU A N 1
ATOM 811 C CA . LEU A 1 105 ? 14.077 -7.904 -0.263 1.00 81.88 105 LEU A CA 1
ATOM 812 C C . LEU A 1 105 ? 14.763 -9.065 -0.978 1.00 81.88 105 LEU A C 1
ATOM 814 O O . LEU A 1 105 ? 15.985 -9.073 -1.114 1.00 81.88 105 LEU A O 1
ATOM 818 N N . HIS A 1 106 ? 13.996 -10.083 -1.368 1.00 73.88 106 HIS A N 1
ATOM 819 C CA . HIS A 1 106 ? 14.574 -11.360 -1.779 1.00 73.88 106 HIS A CA 1
ATOM 820 C C . HIS A 1 106 ? 14.702 -11.518 -3.289 1.00 73.88 106 HIS A C 1
ATOM 822 O O . HIS A 1 106 ? 15.403 -12.438 -3.707 1.00 73.88 106 HIS A O 1
ATOM 828 N N . GLY A 1 107 ? 14.034 -10.685 -4.099 1.00 61.06 107 GLY A N 1
ATOM 829 C CA . GLY A 1 107 ? 14.184 -10.631 -5.560 1.00 61.06 107 GLY A CA 1
ATOM 830 C C . GLY A 1 107 ? 14.115 -11.983 -6.285 1.00 61.06 107 GLY A C 1
ATOM 831 O O . GLY A 1 107 ? 14.629 -12.112 -7.395 1.00 61.06 107 GLY A O 1
ATOM 832 N N . ARG A 1 108 ? 13.560 -13.032 -5.659 1.00 51.00 108 ARG A N 1
ATOM 833 C CA . ARG A 1 108 ? 13.675 -14.399 -6.174 1.00 51.00 108 ARG A CA 1
ATOM 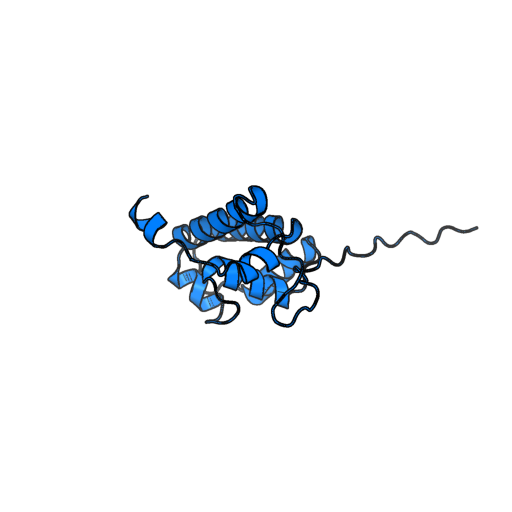834 C C . ARG A 1 108 ? 12.831 -14.529 -7.436 1.00 51.00 108 ARG A C 1
ATOM 836 O O . ARG A 1 108 ? 11.607 -14.517 -7.356 1.00 51.00 108 ARG A O 1
ATOM 843 N N . GLY A 1 109 ? 13.503 -14.715 -8.572 1.00 49.84 109 GLY A N 1
ATOM 844 C CA . GLY A 1 109 ? 12.881 -15.108 -9.838 1.00 49.84 109 GLY A CA 1
ATOM 845 C C . GLY A 1 109 ? 12.495 -13.973 -10.787 1.00 49.84 109 GLY A C 1
ATOM 846 O O . GLY A 1 109 ? 11.816 -14.256 -11.767 1.00 49.84 109 GLY A O 1
ATOM 847 N N . LEU A 1 110 ? 12.917 -12.729 -10.536 1.00 53.78 110 LEU A N 1
ATOM 848 C CA . LEU A 1 110 ? 12.695 -11.613 -11.462 1.00 53.78 110 LEU A CA 1
ATOM 849 C C . LEU A 1 110 ? 14.039 -10.986 -11.848 1.00 53.78 110 LEU A C 1
ATOM 851 O O . LEU A 1 110 ? 14.667 -10.274 -11.055 1.00 53.78 110 LEU A O 1
ATOM 855 N N . GLU A 1 111 ? 14.494 -11.279 -13.068 1.00 59.72 111 GLU A N 1
ATOM 856 C CA . GLU A 1 111 ? 15.526 -10.466 -13.713 1.00 59.72 111 GLU A CA 1
ATOM 857 C C . GLU A 1 111 ? 15.036 -9.008 -13.751 1.00 59.72 111 GLU A C 1
ATOM 859 O O . GLU A 1 111 ? 13.861 -8.791 -14.064 1.00 59.72 111 GLU A O 1
ATOM 864 N N . PRO A 1 112 ? 15.878 -8.017 -13.396 1.00 65.62 112 PRO A N 1
ATOM 865 C CA . PRO A 1 112 ? 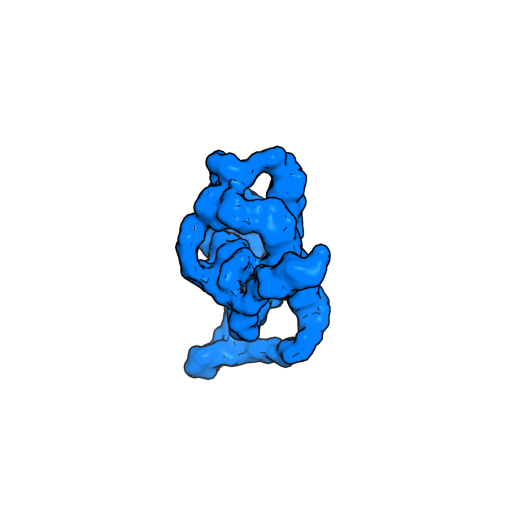15.479 -6.616 -13.445 1.00 65.62 112 PRO A CA 1
ATOM 866 C C . PRO A 1 112 ? 14.922 -6.258 -14.823 1.00 65.62 112 PRO A C 1
ATOM 868 O O . PRO A 1 112 ? 15.587 -6.457 -15.846 1.00 65.62 112 PRO A O 1
ATOM 871 N N . ILE A 1 113 ? 13.703 -5.723 -14.864 1.00 65.94 113 ILE A N 1
ATOM 872 C CA . ILE A 1 113 ? 13.083 -5.323 -16.129 1.00 65.94 113 ILE A CA 1
ATOM 873 C C . ILE A 1 113 ? 13.718 -4.000 -16.539 1.00 65.94 113 ILE A C 1
ATOM 875 O O . ILE A 1 113 ? 13.456 -2.964 -15.942 1.00 65.94 113 ILE A O 1
ATOM 879 N N . THR A 1 114 ? 14.576 -4.031 -17.558 1.00 67.19 114 THR A N 1
ATOM 880 C CA . THR A 1 114 ? 15.295 -2.828 -18.017 1.00 67.19 114 THR A CA 1
ATOM 881 C C . THR A 1 114 ? 14.424 -1.936 -18.907 1.00 67.19 114 THR A C 1
ATOM 883 O O . THR A 1 114 ? 14.591 -0.718 -18.919 1.00 67.19 114 THR A O 1
ATOM 886 N N . TYR A 1 115 ? 13.472 -2.529 -19.634 1.00 72.81 115 TYR A N 1
ATOM 887 C CA . TYR A 1 115 ? 12.606 -1.827 -20.582 1.00 72.81 115 TYR A CA 1
ATOM 888 C C . TYR A 1 115 ? 11.137 -2.173 -20.345 1.00 72.81 115 TYR A C 1
ATOM 890 O O . TYR A 1 115 ? 10.767 -3.345 -20.272 1.00 72.81 115 TYR A O 1
ATOM 898 N N . GLY A 1 116 ? 10.300 -1.143 -20.244 1.00 69.19 116 GLY A N 1
ATOM 899 C CA . GLY A 1 116 ? 8.853 -1.275 -20.139 1.00 69.19 116 GLY A CA 1
ATOM 900 C C . GLY A 1 116 ? 8.165 -1.526 -21.491 1.00 69.19 116 GLY A C 1
ATOM 901 O O . GLY A 1 116 ? 8.818 -1.627 -22.538 1.00 69.19 116 GLY A O 1
ATOM 902 N N . PRO A 1 117 ? 6.821 -1.600 -21.497 1.00 65.75 117 PRO A N 1
ATOM 903 C CA . PRO A 1 117 ? 6.033 -1.708 -22.722 1.00 65.75 117 PRO A CA 1
ATOM 904 C C . PRO A 1 117 ? 6.389 -0.587 -23.712 1.00 65.75 117 PRO A C 1
ATOM 906 O O . PRO A 1 117 ? 6.353 0.588 -23.360 1.00 65.75 117 PRO A O 1
ATOM 909 N N . GLY A 1 118 ? 6.747 -0.947 -24.949 1.00 70.75 118 GLY A N 1
ATOM 910 C CA . GLY A 1 118 ? 7.160 0.015 -25.980 1.00 70.75 118 GLY A CA 1
ATOM 911 C C . GLY A 1 118 ? 8.666 0.309 -26.053 1.00 70.75 118 GLY A C 1
ATOM 912 O O . GLY A 1 118 ? 9.063 1.149 -26.853 1.00 70.75 118 GLY A O 1
ATOM 913 N N . GLY A 1 119 ? 9.510 -0.381 -25.273 1.00 71.12 119 GLY A N 1
ATOM 914 C CA . GLY A 1 119 ? 10.976 -0.276 -25.377 1.00 71.12 119 GLY A CA 1
ATOM 915 C C . GLY A 1 119 ? 11.586 0.942 -24.675 1.00 71.12 119 GLY A C 1
ATOM 916 O O . GLY A 1 119 ? 12.753 1.258 -24.892 1.00 71.12 119 GLY A O 1
ATOM 917 N N . VAL A 1 120 ? 10.809 1.627 -23.835 1.00 71.00 120 VAL A N 1
ATOM 918 C CA . VAL A 1 120 ? 11.260 2.764 -23.018 1.00 71.00 120 VAL A CA 1
ATOM 919 C C . VAL A 1 120 ? 11.949 2.239 -21.750 1.00 71.00 120 VAL A C 1
ATOM 921 O O . VAL A 1 120 ? 11.481 1.227 -21.218 1.00 71.00 120 VAL A O 1
ATOM 924 N N . PRO A 1 121 ? 13.034 2.869 -21.248 1.00 72.62 121 PRO A N 1
ATOM 925 C CA . PRO A 1 121 ? 13.638 2.500 -19.969 1.00 72.62 121 PRO A CA 1
ATOM 926 C C . PRO A 1 121 ? 12.600 2.425 -18.851 1.00 72.62 121 PRO A C 1
ATOM 928 O O . PRO A 1 121 ? 11.711 3.272 -18.755 1.00 72.62 121 PRO A O 1
ATOM 931 N N . PHE A 1 122 ? 12.685 1.379 -18.037 1.00 70.94 122 PHE A N 1
ATOM 932 C CA . PHE A 1 122 ? 11.740 1.171 -16.954 1.00 70.94 122 PHE A CA 1
ATOM 933 C C . PHE A 1 122 ? 12.152 1.972 -15.715 1.00 70.94 122 PHE A C 1
ATOM 935 O O . PHE A 1 122 ? 13.213 1.735 -15.140 1.00 70.94 122 PHE A O 1
ATOM 942 N N . GLU A 1 123 ? 11.309 2.917 -15.302 1.00 69.81 123 GLU A N 1
ATOM 943 C CA . GLU A 1 123 ? 11.545 3.735 -14.114 1.00 69.81 123 GLU A CA 1
ATOM 944 C C . GLU A 1 123 ? 10.812 3.158 -12.898 1.00 69.81 123 GLU A C 1
ATOM 946 O O . GLU A 1 123 ? 9.587 2.999 -12.886 1.00 69.81 123 GLU A O 1
ATOM 951 N N . THR A 1 124 ? 11.584 2.849 -11.857 1.00 73.50 124 THR A N 1
ATOM 952 C CA . THR A 1 124 ? 11.062 2.575 -10.515 1.00 73.50 124 THR A CA 1
ATOM 953 C C . THR A 1 124 ? 10.659 3.876 -9.832 1.00 73.50 124 THR A C 1
ATOM 955 O O . THR A 1 124 ? 11.135 4.943 -10.218 1.00 73.50 124 THR A O 1
ATOM 958 N N . ILE A 1 125 ? 9.870 3.794 -8.758 1.00 73.56 125 ILE A N 1
ATOM 959 C CA . ILE A 1 125 ? 9.590 4.966 -7.916 1.00 73.56 125 ILE A CA 1
ATOM 960 C C . ILE A 1 125 ? 10.918 5.603 -7.481 1.00 73.56 125 ILE A C 1
ATOM 962 O O . ILE A 1 125 ? 11.796 4.928 -6.931 1.00 73.56 125 ILE A O 1
ATOM 966 N N . GLY A 1 126 ? 11.080 6.890 -7.788 1.00 64.75 126 GLY A N 1
ATOM 967 C CA . GLY A 1 126 ? 12.253 7.675 -7.428 1.00 64.75 126 GLY A CA 1
ATOM 968 C C . GLY A 1 126 ? 12.185 8.146 -5.977 1.00 64.75 126 GLY A C 1
ATOM 969 O O . GLY A 1 126 ? 11.107 8.352 -5.428 1.00 64.75 126 GLY A O 1
ATOM 970 N N . SER A 1 127 ? 13.347 8.331 -5.354 1.00 59.59 127 SER A N 1
ATOM 971 C CA . SER A 1 127 ? 13.467 9.081 -4.103 1.00 59.59 127 SER A CA 1
ATOM 972 C C . SER A 1 127 ? 14.225 10.360 -4.415 1.00 59.59 127 SER A C 1
ATOM 974 O O . SER A 1 127 ? 15.380 10.311 -4.846 1.00 59.59 127 SER A O 1
ATOM 976 N N . THR A 1 128 ? 13.586 11.507 -4.216 1.00 58.59 128 THR A N 1
ATOM 977 C CA . THR A 1 128 ? 14.312 12.771 -4.130 1.00 58.59 128 THR A CA 1
ATOM 978 C C . THR A 1 128 ? 14.902 12.835 -2.734 1.00 58.59 128 THR A C 1
ATOM 980 O O . THR A 1 128 ? 14.184 13.081 -1.765 1.00 58.59 128 THR A O 1
ATOM 983 N N . ARG A 1 129 ? 16.210 12.582 -2.610 1.00 48.41 129 ARG A N 1
ATOM 984 C CA . ARG A 1 129 ? 16.938 12.923 -1.384 1.00 48.41 129 ARG A CA 1
ATOM 985 C C . ARG A 1 129 ? 16.652 14.406 -1.112 1.00 48.41 129 ARG A C 1
ATOM 987 O O . ARG A 1 129 ? 16.912 15.196 -2.019 1.00 48.41 129 ARG A O 1
ATOM 994 N N . PRO A 1 130 ? 16.120 14.807 0.058 1.00 45.41 130 PRO A N 1
ATOM 995 C CA . PRO A 1 130 ? 16.095 16.222 0.389 1.00 45.41 130 PRO A CA 1
ATOM 996 C C . PRO A 1 130 ? 17.547 16.694 0.334 1.00 45.41 130 PRO A C 1
ATOM 998 O O . PRO A 1 130 ? 18.411 16.083 0.970 1.00 45.41 130 PRO A O 1
ATOM 1001 N N . GLU A 1 131 ? 17.838 17.688 -0.505 1.00 44.94 131 GLU A N 1
ATOM 1002 C CA . GLU A 1 131 ? 19.149 18.325 -0.532 1.00 44.94 131 GLU A CA 1
ATOM 1003 C C . GLU A 1 131 ? 19.470 18.727 0.906 1.00 44.94 131 GLU A C 1
ATOM 1005 O O . GLU A 1 131 ? 18.810 19.578 1.501 1.00 44.94 131 GLU A O 1
ATOM 1010 N N . THR A 1 132 ? 20.444 18.049 1.512 1.00 43.22 132 THR A N 1
ATOM 1011 C CA . THR A 1 132 ? 21.117 18.573 2.692 1.00 43.22 132 THR A CA 1
ATOM 1012 C C . THR A 1 132 ? 21.641 19.927 2.255 1.00 43.22 132 THR A C 1
ATOM 1014 O O . THR A 1 132 ? 22.558 19.972 1.441 1.00 43.22 132 THR A O 1
ATOM 1017 N N . ALA A 1 133 ? 21.010 21.002 2.726 1.00 44.16 133 ALA A N 1
ATOM 1018 C CA . ALA A 1 133 ? 21.535 22.344 2.582 1.00 44.16 133 ALA A CA 1
ATOM 1019 C C . ALA A 1 133 ? 22.948 22.325 3.174 1.00 44.16 133 ALA A C 1
ATOM 1021 O O . ALA A 1 133 ? 23.120 22.266 4.393 1.00 44.16 133 ALA A O 1
ATOM 1022 N N . GLU A 1 134 ? 23.956 22.266 2.305 1.00 44.09 134 GLU A N 1
ATOM 1023 C CA . GLU A 1 134 ? 25.321 22.568 2.696 1.00 44.09 134 GLU A CA 1
ATOM 1024 C C . GLU A 1 134 ? 25.298 24.016 3.200 1.00 44.09 134 GLU A C 1
ATOM 1026 O O . GLU A 1 134 ? 24.768 24.889 2.506 1.00 44.09 134 GLU A O 1
ATOM 1031 N N . PRO A 1 135 ? 25.773 24.298 4.425 1.00 44.66 135 PRO A N 1
ATOM 1032 C CA . PRO A 1 135 ? 25.963 25.677 4.825 1.00 44.66 135 PRO A CA 1
ATOM 1033 C C . PRO A 1 135 ? 26.977 26.281 3.855 1.00 44.66 135 PRO A C 1
ATOM 1035 O O . PRO A 1 135 ? 28.068 25.734 3.696 1.00 44.66 135 PRO A O 1
ATOM 1038 N N . ASP A 1 136 ? 26.588 27.379 3.205 1.00 44.03 136 ASP A N 1
ATOM 1039 C CA . ASP A 1 136 ? 27.469 28.239 2.418 1.00 44.03 136 ASP A CA 1
ATOM 1040 C C . ASP A 1 136 ? 28.652 28.657 3.303 1.00 44.03 136 ASP A C 1
ATOM 1042 O O . ASP A 1 136 ? 28.607 29.633 4.054 1.00 44.03 136 ASP A O 1
ATOM 1046 N N . GLU A 1 137 ? 29.718 27.867 3.259 1.00 52.72 137 GLU A N 1
ATOM 1047 C CA . GLU A 1 137 ? 31.015 28.232 3.782 1.00 52.72 137 GLU A CA 1
ATOM 1048 C C . GLU A 1 137 ? 31.830 28.766 2.613 1.00 52.72 137 GLU A C 1
ATOM 1050 O O . GLU A 1 137 ? 32.303 27.994 1.775 1.00 52.72 137 GLU A O 1
ATOM 1055 N N . LYS A 1 138 ? 31.999 30.093 2.575 1.00 46.19 138 LYS A N 1
ATOM 1056 C CA . LYS A 1 138 ? 33.229 30.754 2.108 1.00 46.19 138 LYS A CA 1
ATOM 1057 C C . LYS A 1 138 ? 33.137 32.283 2.166 1.00 46.19 138 LYS A C 1
ATOM 1059 O O . LYS A 1 138 ? 32.066 32.832 1.928 1.00 46.19 138 LYS A O 1
ATOM 1064 N N . PRO A 1 139 ? 34.287 32.972 2.183 1.00 55.69 139 PRO A N 1
ATOM 1065 C CA . PRO A 1 139 ? 35.360 32.960 3.177 1.00 55.69 139 PRO A CA 1
ATOM 1066 C C . PRO A 1 139 ? 35.528 34.333 3.860 1.00 55.69 139 PRO A C 1
ATOM 1068 O O . PRO A 1 139 ? 35.059 35.355 3.308 1.00 55.69 139 PRO A O 1
#

Secondary structure (DSSP, 8-state):
-HHHHHTPPPPPHHHHHHT--HHHHHHHHHHHHHHHH-S--SS--HHHHHHHHHHTTT--HHHHHHHHHHHHHS-SS-S-HHHHHHHHHHHHHHHHHHHHHHHHHH-TT-----B-TTSPBPPPPP-------------